Protein AF-A0A6C0ANI6-F1 (afdb_monomer_lite)

Radius of gyration: 34.27 Å; chains: 1; bounding box: 59×69×118 Å

Foldseek 3Di:
DDPPPDPVPQAWDWAFQFKAQDKGFDPAFWWKWKADDPFTQIDTDGGDIDTRHQVVRPHYSDPPDIMTMTTIDTPDPDDPPPDPPDDPPDDDDDDDDDDDDDDDDDDPDDDPDPDDDPDDPPDDDDDDDDPPDDDDDDDDDDDDDD

Structure (mmCIF, N/CA/C/O backbone):
data_AF-A0A6C0ANI6-F1
#
_entry.id   AF-A0A6C0ANI6-F1
#
loop_
_atom_site.group_PDB
_atom_site.id
_atom_site.type_symbol
_atom_site.label_atom_id
_atom_site.label_alt_id
_atom_site.label_comp_id
_atom_site.label_asym_id
_atom_site.label_entity_id
_atom_site.label_seq_id
_atom_site.pdbx_PDB_ins_code
_atom_site.Cartn_x
_atom_site.Cartn_y
_atom_site.Cartn_z
_atom_site.occupancy
_atom_site.B_iso_or_equiv
_atom_site.auth_seq_id
_atom_site.auth_comp_id
_atom_site.auth_asym_id
_atom_site.auth_atom_id
_atom_site.pdbx_PDB_model_num
ATOM 1 N N . MET A 1 1 ? -1.317 -35.490 21.095 1.00 52.66 1 MET A N 1
ATOM 2 C CA . MET A 1 1 ? -0.102 -35.153 20.342 1.00 52.66 1 MET A CA 1
ATOM 3 C C . MET A 1 1 ? -0.326 -35.604 18.909 1.00 52.66 1 MET A C 1
ATOM 5 O O . MET A 1 1 ? -0.356 -36.799 18.677 1.00 52.66 1 MET A O 1
ATOM 9 N N . ASP A 1 2 ? -0.657 -34.773 17.934 1.00 46.47 2 ASP A N 1
ATOM 10 C CA . ASP A 1 2 ? -0.645 -33.320 17.862 1.00 46.47 2 ASP A CA 1
ATOM 11 C C . ASP A 1 2 ? -1.598 -32.903 16.746 1.00 46.47 2 ASP A C 1
ATOM 13 O O . ASP A 1 2 ? -1.840 -33.642 15.787 1.00 46.47 2 ASP A O 1
ATOM 17 N N . GLU A 1 3 ? -2.165 -31.722 16.916 1.00 54.47 3 GLU A N 1
ATOM 18 C CA . GLU A 1 3 ? -3.069 -31.086 15.981 1.00 54.47 3 GLU A CA 1
ATOM 19 C C . GLU A 1 3 ? -2.339 -30.887 14.653 1.00 54.47 3 GLU A C 1
ATOM 21 O O . GLU A 1 3 ? -1.518 -29.984 14.498 1.00 54.47 3 GLU A O 1
ATOM 26 N N . SER A 1 4 ? -2.623 -31.756 13.681 1.00 53.44 4 SER A N 1
ATOM 27 C CA . SER A 1 4 ? -2.255 -31.528 12.285 1.00 53.44 4 SER A CA 1
ATOM 28 C C . SER A 1 4 ? -3.164 -30.426 11.758 1.00 53.44 4 SER A C 1
ATOM 30 O O . SER A 1 4 ? -4.123 -30.682 11.032 1.00 53.44 4 SER A O 1
ATOM 32 N N . GLY A 1 5 ? -2.895 -29.209 12.235 1.00 50.09 5 GLY A N 1
ATOM 33 C CA . GLY A 1 5 ? -3.526 -27.984 11.808 1.00 50.09 5 GLY A CA 1
ATOM 34 C C . GLY A 1 5 ? -3.453 -27.942 10.299 1.00 50.09 5 GLY A C 1
ATOM 35 O O . GLY A 1 5 ? -2.373 -27.832 9.715 1.00 50.09 5 GLY A O 1
ATOM 36 N N . VAL A 1 6 ? -4.618 -28.079 9.672 1.00 53.56 6 VAL A N 1
ATOM 37 C CA . VAL A 1 6 ? -4.808 -27.690 8.283 1.00 53.56 6 VAL A CA 1
ATOM 38 C C . VAL A 1 6 ? -4.158 -26.312 8.174 1.00 53.56 6 VAL A C 1
ATOM 40 O O . VAL A 1 6 ? -4.520 -25.446 8.978 1.00 53.56 6 VAL A O 1
ATOM 43 N N . PRO A 1 7 ? -3.176 -26.081 7.284 1.00 48.12 7 PRO A N 1
ATOM 44 C CA . PRO A 1 7 ? -2.733 -24.724 7.053 1.00 48.12 7 PRO A CA 1
ATOM 45 C C . PRO A 1 7 ? -3.976 -24.010 6.542 1.00 48.12 7 PRO A C 1
ATOM 47 O O . PRO A 1 7 ? -4.398 -24.230 5.405 1.00 48.12 7 PRO A O 1
ATOM 50 N N . VAL A 1 8 ? -4.620 -23.227 7.412 1.00 54.78 8 VAL A N 1
ATOM 51 C CA . VAL A 1 8 ? -5.608 -22.250 6.990 1.00 54.78 8 VAL A CA 1
ATOM 52 C C . VAL A 1 8 ? -4.804 -21.325 6.102 1.00 54.78 8 VAL A C 1
ATOM 54 O O . VAL A 1 8 ? -4.071 -20.452 6.557 1.00 54.78 8 VAL A O 1
ATOM 57 N N . SER A 1 9 ? -4.809 -21.644 4.810 1.00 57.84 9 SER A N 1
ATOM 58 C CA . SER A 1 9 ? -4.303 -20.764 3.778 1.00 57.84 9 SER A CA 1
ATOM 59 C C . SER A 1 9 ? -5.111 -19.512 4.023 1.00 57.84 9 SER A C 1
ATOM 61 O O . SER A 1 9 ? -6.324 -19.576 3.844 1.00 57.84 9 SER A O 1
ATOM 63 N N . SER A 1 10 ? -4.497 -18.480 4.613 1.00 63.12 10 SER A N 1
ATOM 64 C CA . SER A 1 10 ? -5.203 -17.280 5.046 1.00 63.12 10 SER A CA 1
ATOM 65 C C . SER A 1 10 ? -5.975 -16.775 3.838 1.00 63.12 10 SER A C 1
ATOM 67 O O . SER A 1 10 ? -5.377 -16.256 2.896 1.00 63.12 10 SER A O 1
ATOM 69 N N . GLY A 1 11 ? -7.273 -17.072 3.811 1.00 80.56 11 GLY A N 1
ATOM 70 C CA . GLY A 1 11 ? -8.111 -16.821 2.658 1.00 80.56 11 GLY A CA 1
ATOM 71 C C . GLY A 1 11 ? -8.178 -15.323 2.456 1.00 80.56 11 GLY A C 1
ATOM 72 O O . GLY A 1 11 ? -8.242 -14.562 3.424 1.00 80.56 11 GLY A O 1
ATOM 73 N N . GLY A 1 12 ? -8.109 -14.888 1.208 1.00 89.38 12 GLY A N 1
ATOM 74 C CA . GLY A 1 12 ? -8.266 -13.486 0.881 1.00 89.38 12 GLY A CA 1
ATOM 75 C C . GLY A 1 12 ? -7.728 -13.128 -0.485 1.00 89.38 12 GLY A C 1
ATOM 76 O O . GLY A 1 12 ? -7.068 -13.914 -1.167 1.00 89.38 12 GLY A O 1
ATOM 77 N N . THR A 1 13 ? -8.058 -11.912 -0.889 1.00 94.50 13 THR A N 1
ATOM 78 C CA . THR A 1 13 ? -7.742 -11.375 -2.204 1.00 94.50 13 THR A CA 1
ATOM 79 C C . THR A 1 13 ? -7.077 -10.016 -2.063 1.00 94.50 13 THR A C 1
ATOM 81 O O . THR A 1 13 ? -7.479 -9.177 -1.258 1.00 94.50 13 THR A O 1
ATOM 84 N N . TRP A 1 14 ? -6.055 -9.787 -2.882 1.00 96.25 14 TRP A N 1
ATOM 85 C CA . TRP A 1 14 ? -5.433 -8.479 -3.025 1.00 96.25 14 TRP A CA 1
ATOM 86 C C . TRP A 1 14 ? -6.210 -7.635 -4.030 1.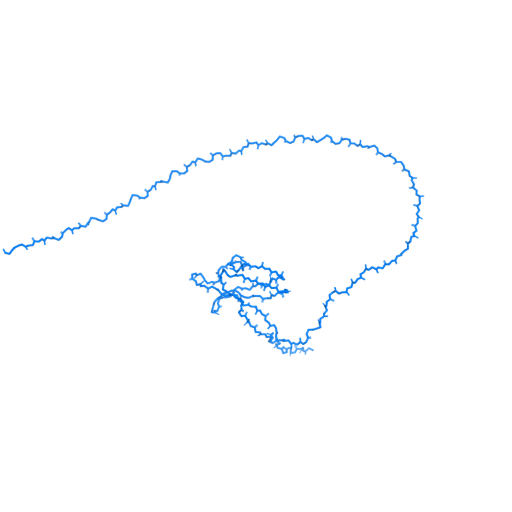00 96.25 14 TRP A C 1
ATOM 88 O O . TRP A 1 14 ? -6.363 -8.026 -5.186 1.00 96.25 14 TRP A O 1
ATOM 98 N N . VAL A 1 15 ? -6.665 -6.461 -3.602 1.00 96.94 15 VAL A N 1
ATOM 99 C CA . VAL A 1 15 ? -7.465 -5.545 -4.420 1.00 96.94 15 VAL A CA 1
ATOM 100 C C . VAL A 1 15 ? -6.691 -4.267 -4.691 1.00 96.94 15 VAL A C 1
ATOM 102 O O . VAL A 1 15 ? -6.145 -3.667 -3.772 1.00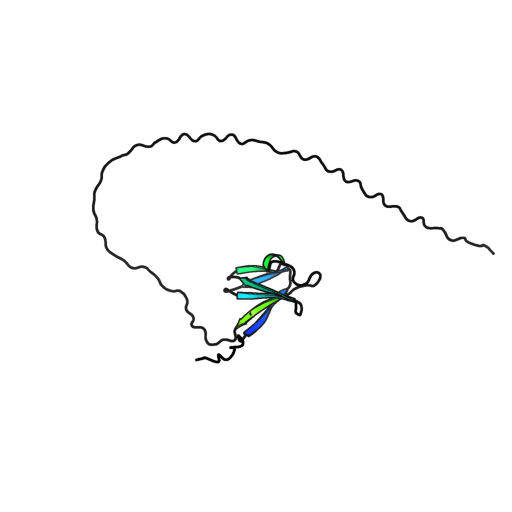 96.94 15 VAL A O 1
ATOM 105 N N . TYR A 1 16 ? -6.650 -3.843 -5.955 1.00 97.88 16 TYR A N 1
ATOM 106 C CA . TYR A 1 16 ? -6.006 -2.598 -6.379 1.00 97.88 16 TYR A CA 1
ATOM 107 C C . TYR A 1 16 ? -6.605 -1.367 -5.699 1.00 97.88 16 TYR A C 1
ATOM 109 O O . TYR A 1 16 ? -7.820 -1.190 -5.679 1.00 97.88 16 TYR A O 1
ATOM 117 N N . CYS A 1 17 ? -5.729 -0.507 -5.178 1.00 97.00 17 CYS A N 1
ATOM 118 C CA . CYS A 1 17 ? -6.105 0.758 -4.549 1.00 97.00 17 CYS A CA 1
ATOM 119 C C . CYS A 1 17 ? -5.625 1.971 -5.344 1.00 97.00 17 CYS A C 1
ATOM 121 O O . CYS A 1 17 ? -6.298 2.995 -5.366 1.00 97.00 17 CYS A O 1
ATOM 123 N N . GLY A 1 18 ? -4.463 1.876 -5.989 1.00 97.81 18 GLY A N 1
ATOM 124 C CA . GLY A 1 18 ? -3.868 3.016 -6.672 1.00 97.81 18 GLY A CA 1
ATOM 125 C C . GLY A 1 18 ? -2.452 2.749 -7.155 1.00 97.81 18 GLY A C 1
ATOM 126 O O . GLY A 1 18 ? -1.851 1.717 -6.849 1.00 97.81 18 GLY A O 1
ATOM 127 N N . SER A 1 19 ? -1.921 3.705 -7.911 1.00 96.81 19 SER A N 1
ATOM 128 C CA . SER A 1 19 ? -0.529 3.707 -8.359 1.00 96.81 19 SER A CA 1
ATOM 129 C C . SER A 1 19 ? 0.302 4.685 -7.538 1.00 96.81 19 SER A C 1
ATOM 131 O O . SER A 1 19 ? -0.236 5.537 -6.834 1.00 96.81 19 SER A O 1
ATOM 133 N N . GLU A 1 20 ? 1.619 4.582 -7.640 1.00 93.25 20 GLU A N 1
ATOM 134 C CA . GLU A 1 20 ? 2.545 5.564 -7.080 1.00 93.25 20 GLU A CA 1
ATOM 135 C C . GLU A 1 20 ? 2.122 7.005 -7.398 1.00 93.25 20 GLU A C 1
ATOM 137 O O . GLU A 1 20 ? 1.665 7.311 -8.505 1.00 93.25 20 GLU A O 1
ATOM 142 N N . PHE A 1 21 ? 2.248 7.875 -6.396 1.00 94.69 21 PHE A N 1
ATOM 143 C CA . PHE A 1 21 ? 1.774 9.257 -6.404 1.00 94.69 21 PHE A CA 1
ATOM 144 C C . PHE A 1 21 ? 0.255 9.417 -6.519 1.00 94.69 21 PHE A C 1
ATOM 146 O O . PHE A 1 21 ? -0.206 10.495 -6.869 1.00 94.69 21 PHE A O 1
ATOM 153 N N . SER A 1 22 ? -0.543 8.387 -6.247 1.00 97.44 22 SER A N 1
ATOM 154 C CA . SER A 1 22 ? -1.994 8.546 -6.078 1.00 97.44 22 SER A CA 1
ATOM 155 C C . SER A 1 22 ? -2.343 8.690 -4.597 1.00 97.44 22 SER A C 1
ATOM 157 O O . SER A 1 22 ? -1.552 8.322 -3.722 1.00 97.44 22 SER A O 1
ATOM 159 N N . ASP A 1 23 ? -3.519 9.238 -4.319 1.00 97.88 23 ASP A N 1
ATOM 160 C CA . ASP A 1 23 ? -4.066 9.296 -2.966 1.00 97.88 23 ASP A CA 1
ATOM 161 C C . ASP A 1 23 ? -4.679 7.943 -2.586 1.00 97.88 23 ASP A C 1
ATOM 163 O O . ASP A 1 23 ? -5.260 7.247 -3.421 1.00 97.88 23 ASP A O 1
ATOM 167 N N . LEU A 1 24 ? -4.519 7.562 -1.322 1.00 97.81 24 LEU A N 1
ATOM 168 C CA . LEU A 1 24 ? -5.026 6.329 -0.733 1.00 97.81 24 LEU A CA 1
ATOM 169 C C . LEU A 1 24 ? -5.862 6.683 0.493 1.00 97.81 24 LEU A C 1
ATOM 171 O O . LEU A 1 24 ? -5.346 7.289 1.427 1.00 97.81 24 LEU A O 1
ATOM 175 N N . VAL A 1 25 ? -7.123 6.266 0.509 1.00 97.81 25 VAL A N 1
ATOM 176 C CA . VAL A 1 25 ? -8.008 6.415 1.669 1.00 97.81 25 VAL A CA 1
ATOM 177 C C . VAL A 1 25 ? -8.316 5.031 2.229 1.00 97.81 25 VAL A C 1
ATOM 179 O O . VAL A 1 25 ? -8.658 4.122 1.470 1.00 97.81 25 VAL A O 1
ATOM 182 N N . LEU A 1 26 ? -8.158 4.877 3.541 1.00 97.50 26 LEU A N 1
ATOM 183 C CA . LEU A 1 26 ? -8.451 3.663 4.295 1.00 97.50 26 LEU A CA 1
ATOM 184 C C . LEU A 1 26 ? -9.496 3.969 5.362 1.00 97.50 26 LEU A C 1
ATOM 186 O O . LEU A 1 26 ? -9.363 4.937 6.108 1.00 97.50 26 LEU A O 1
ATOM 190 N N . ASP A 1 27 ? -10.510 3.119 5.445 1.00 95.69 27 ASP A N 1
ATOM 191 C CA . ASP A 1 27 ? -11.639 3.267 6.368 1.00 95.69 27 ASP A CA 1
ATOM 192 C C . ASP A 1 27 ? -11.382 2.568 7.717 1.00 95.69 27 ASP A C 1
ATOM 194 O O . ASP A 1 27 ? -12.056 2.838 8.707 1.00 95.69 27 ASP A O 1
ATOM 198 N N . ALA A 1 28 ? -10.407 1.656 7.747 1.00 93.56 28 ALA A N 1
ATOM 199 C CA . ALA A 1 28 ? -10.015 0.837 8.890 1.00 93.56 28 ALA A CA 1
ATOM 200 C C . ALA A 1 28 ? -8.539 0.431 8.768 1.00 93.56 28 ALA A C 1
ATOM 202 O O . ALA A 1 28 ? -7.930 0.589 7.702 1.00 93.56 28 ALA A O 1
ATOM 203 N N . GLU A 1 29 ? -7.984 -0.147 9.837 1.00 96.06 29 GLU A N 1
ATOM 204 C CA . GLU A 1 29 ? -6.667 -0.781 9.781 1.00 96.06 29 GLU A CA 1
ATOM 205 C C . GLU A 1 29 ? -6.628 -1.820 8.651 1.00 96.06 29 GLU A C 1
ATOM 207 O O . GLU A 1 29 ? -7.423 -2.759 8.600 1.00 96.06 29 GLU A O 1
ATOM 212 N N . THR A 1 30 ? -5.721 -1.620 7.699 1.00 96.75 30 THR A N 1
ATOM 213 C CA . THR A 1 30 ? -5.669 -2.394 6.463 1.00 96.75 30 THR A CA 1
ATOM 214 C C . THR A 1 30 ? -4.247 -2.853 6.185 1.00 96.75 30 THR A C 1
ATOM 216 O O . THR A 1 30 ? -3.306 -2.057 6.138 1.00 96.75 30 THR A O 1
ATOM 219 N N . LYS A 1 31 ? -4.088 -4.151 5.909 1.00 97.62 31 LYS A N 1
ATOM 220 C CA . LYS A 1 31 ? -2.839 -4.703 5.378 1.00 97.62 31 LYS A CA 1
ATOM 221 C C . LYS A 1 31 ? -2.718 -4.382 3.889 1.00 97.62 31 LYS A C 1
ATOM 223 O O . LYS A 1 31 ? -3.598 -4.703 3.093 1.00 97.62 31 LYS A O 1
ATOM 228 N N . LEU A 1 32 ? -1.594 -3.798 3.504 1.00 98.00 32 LEU A N 1
ATOM 229 C CA . LEU A 1 32 ? -1.278 -3.355 2.152 1.00 98.00 32 LEU A CA 1
ATOM 230 C C . LEU A 1 32 ? -0.035 -4.065 1.615 1.00 98.00 32 LEU A C 1
ATOM 232 O O . LEU A 1 32 ? 0.849 -4.475 2.374 1.00 98.00 32 LEU A O 1
ATOM 236 N N . ARG A 1 33 ? 0.056 -4.135 0.287 1.00 98.25 33 ARG A N 1
ATOM 237 C CA . ARG A 1 33 ? 1.295 -4.409 -0.440 1.00 98.25 33 ARG A CA 1
ATOM 238 C C . ARG A 1 33 ? 1.551 -3.343 -1.497 1.00 98.25 33 ARG A C 1
ATOM 240 O O . ARG A 1 33 ? 0.617 -2.925 -2.176 1.00 98.25 33 ARG A O 1
ATOM 247 N N . TYR A 1 34 ? 2.804 -2.935 -1.637 1.00 98.44 34 TYR A N 1
ATOM 248 C CA . TYR A 1 34 ? 3.283 -1.930 -2.581 1.00 98.44 34 TYR A CA 1
ATOM 249 C C . TYR A 1 34 ? 4.372 -2.522 -3.459 1.00 98.44 34 TYR A C 1
ATOM 251 O O . TYR A 1 34 ? 5.322 -3.099 -2.934 1.00 98.44 34 TYR A O 1
ATOM 259 N N . GLY A 1 35 ? 4.238 -2.418 -4.776 1.00 97.88 35 GLY A N 1
ATOM 260 C CA . GLY A 1 35 ? 5.181 -3.069 -5.674 1.00 97.88 35 GLY A CA 1
ATOM 261 C C . GLY A 1 35 ? 4.664 -3.309 -7.080 1.00 97.88 35 GLY A C 1
ATOM 262 O O . GLY A 1 35 ? 3.695 -2.685 -7.515 1.00 97.88 35 GLY A O 1
ATOM 263 N N . ASN A 1 36 ? 5.347 -4.197 -7.797 1.00 97.00 36 ASN A N 1
ATOM 264 C CA . ASN A 1 36 ? 4.970 -4.651 -9.132 1.00 97.00 36 ASN A CA 1
ATOM 265 C C . ASN A 1 36 ? 5.463 -6.093 -9.359 1.00 97.00 36 ASN A C 1
ATOM 267 O O . ASN A 1 36 ? 6.462 -6.511 -8.767 1.00 97.00 36 ASN A O 1
ATOM 271 N N . ASP A 1 37 ? 4.756 -6.845 -10.201 1.00 92.31 37 ASP A N 1
ATOM 272 C CA . ASP A 1 37 ? 5.001 -8.256 -10.511 1.00 92.31 37 ASP A CA 1
ATOM 273 C C . ASP A 1 37 ? 5.169 -9.130 -9.254 1.00 92.31 37 ASP A C 1
ATOM 275 O O . ASP A 1 37 ? 4.195 -9.512 -8.601 1.00 92.31 37 ASP A O 1
ATOM 279 N N . SER A 1 38 ? 6.416 -9.448 -8.900 1.00 93.62 38 SER A N 1
ATOM 280 C CA . SER A 1 38 ? 6.778 -10.317 -7.773 1.00 93.62 38 SER A CA 1
ATOM 281 C C . SER A 1 38 ? 7.522 -9.587 -6.648 1.00 93.62 38 SER A C 1
ATOM 283 O O . SER A 1 38 ? 7.830 -10.206 -5.633 1.00 93.62 38 SER A O 1
ATOM 285 N N . ASN A 1 39 ? 7.788 -8.285 -6.792 1.00 97.06 39 ASN A N 1
ATOM 286 C CA . ASN A 1 39 ? 8.532 -7.491 -5.813 1.00 97.06 39 ASN A CA 1
ATOM 287 C C . ASN A 1 39 ? 7.561 -6.622 -5.013 1.00 97.06 39 ASN A C 1
ATOM 289 O O . ASN A 1 39 ? 7.021 -5.655 -5.548 1.00 97.06 39 ASN A O 1
ATOM 293 N N . TRP A 1 40 ? 7.339 -6.975 -3.743 1.00 97.69 40 TRP A N 1
ATOM 294 C CA . TRP A 1 40 ? 6.337 -6.348 -2.878 1.00 97.69 40 TRP A CA 1
ATOM 295 C C . TRP A 1 40 ? 6.918 -5.977 -1.511 1.00 97.69 40 TRP A C 1
ATOM 297 O O . TRP A 1 40 ? 7.480 -6.828 -0.824 1.00 97.69 40 TRP A O 1
ATOM 307 N N . LEU A 1 41 ? 6.707 -4.731 -1.087 1.00 98.06 41 LEU A N 1
ATOM 308 C CA . LEU A 1 41 ? 6.801 -4.316 0.314 1.00 98.06 41 LEU A CA 1
ATOM 309 C C . LEU A 1 41 ? 5.425 -4.422 0.961 1.00 98.06 41 LEU A C 1
ATOM 311 O O . LEU A 1 41 ? 4.416 -4.132 0.322 1.00 98.06 41 LEU A O 1
ATOM 315 N N . TYR A 1 42 ? 5.381 -4.804 2.232 1.00 97.56 42 TYR A N 1
ATOM 316 C CA . TYR A 1 42 ? 4.139 -4.951 2.985 1.00 97.56 42 TYR A CA 1
ATOM 317 C C . TYR A 1 42 ? 4.095 -3.949 4.125 1.00 97.56 42 TYR A C 1
ATOM 319 O O . TYR A 1 42 ? 5.105 -3.705 4.782 1.00 97.56 42 TYR A O 1
ATOM 327 N N . LYS A 1 43 ? 2.912 -3.393 4.376 1.00 97.38 43 LYS A N 1
ATOM 328 C CA . LYS A 1 43 ? 2.685 -2.490 5.502 1.00 97.38 43 LYS A CA 1
ATOM 329 C C . LYS A 1 43 ? 1.241 -2.566 5.964 1.00 97.38 43 LYS A C 1
ATOM 331 O O . LYS A 1 43 ? 0.348 -2.723 5.139 1.00 97.38 43 LYS A O 1
ATOM 336 N N . THR A 1 44 ? 1.023 -2.433 7.262 1.00 97.75 44 THR A N 1
ATOM 337 C CA . THR A 1 44 ? -0.306 -2.217 7.835 1.00 97.75 44 THR A CA 1
ATOM 338 C C . THR A 1 44 ? -0.423 -0.746 8.202 1.00 97.75 44 THR A C 1
ATOM 340 O O . THR A 1 44 ? 0.515 -0.186 8.769 1.00 97.75 44 THR A O 1
ATOM 343 N N . LEU A 1 45 ? -1.528 -0.119 7.811 1.00 97.44 45 LEU A N 1
ATOM 344 C CA . LEU A 1 45 ? -1.839 1.272 8.126 1.00 97.44 45 LEU A CA 1
ATOM 345 C C . LEU A 1 45 ? -3.235 1.338 8.737 1.00 97.44 45 LEU A C 1
ATOM 347 O O . LEU A 1 45 ? -4.140 0.676 8.229 1.00 97.44 45 LEU A O 1
ATOM 351 N N . ASP A 1 46 ? -3.401 2.155 9.773 1.00 97.69 46 ASP A N 1
ATOM 352 C CA . ASP A 1 46 ? -4.700 2.541 10.323 1.00 97.69 46 ASP A CA 1
ATOM 353 C C . ASP A 1 46 ? -5.579 3.272 9.294 1.00 97.69 46 ASP A C 1
ATOM 355 O O . ASP A 1 46 ? -5.132 3.664 8.208 1.00 97.69 46 ASP A O 1
ATOM 359 N N . ALA A 1 47 ? -6.841 3.502 9.665 1.00 97.00 47 ALA A N 1
ATOM 360 C CA . ALA A 1 47 ? -7.737 4.365 8.904 1.00 97.00 47 ALA A CA 1
ATOM 361 C C . ALA A 1 47 ? -7.117 5.759 8.704 1.00 97.00 47 ALA A C 1
ATOM 363 O O . ALA A 1 47 ? -6.556 6.350 9.629 1.00 97.00 47 ALA A O 1
ATOM 364 N N . GLY A 1 48 ? -7.233 6.309 7.498 1.00 97.38 48 GLY A N 1
ATOM 365 C CA . GLY A 1 48 ? -6.633 7.598 7.176 1.00 97.38 48 GLY A CA 1
ATOM 366 C C . GLY A 1 48 ? -6.508 7.873 5.684 1.00 97.38 48 GLY A C 1
ATOM 367 O O . GLY A 1 48 ? -6.895 7.070 4.838 1.00 97.38 48 GLY A O 1
ATOM 368 N N . SER A 1 49 ? -5.963 9.048 5.366 1.00 97.94 49 SER A N 1
ATOM 369 C CA . SER A 1 49 ? -5.623 9.462 4.002 1.00 97.94 49 SER A CA 1
ATOM 370 C C . SER A 1 49 ? -4.109 9.561 3.860 1.00 97.94 49 SER A C 1
ATOM 372 O O . SER A 1 49 ? -3.453 10.268 4.623 1.00 97.94 49 SER A O 1
ATOM 374 N N . PHE A 1 50 ? -3.559 8.865 2.874 1.00 98.00 50 PHE A N 1
ATOM 375 C CA . PHE A 1 50 ? -2.127 8.731 2.652 1.00 98.00 50 PHE A CA 1
ATOM 376 C C . PHE A 1 50 ? -1.780 9.035 1.199 1.00 98.00 50 PHE A C 1
ATOM 378 O O . PHE A 1 50 ? -2.573 8.804 0.286 1.00 98.00 50 PHE A O 1
ATOM 385 N N . ARG A 1 51 ? -0.547 9.487 0.968 1.00 98.06 51 ARG A N 1
ATOM 386 C CA . ARG A 1 51 ? 0.022 9.568 -0.376 1.00 98.06 51 ARG A CA 1
ATOM 387 C C . ARG A 1 51 ? 0.821 8.306 -0.659 1.00 98.06 51 ARG A C 1
ATOM 389 O O . ARG A 1 51 ? 1.711 7.965 0.114 1.00 98.06 51 ARG A O 1
ATOM 396 N N . ILE A 1 52 ? 0.552 7.635 -1.776 1.00 97.88 52 ILE A N 1
ATOM 397 C CA . ILE A 1 52 ? 1.320 6.449 -2.168 1.00 97.88 52 ILE A CA 1
ATOM 398 C C . ILE A 1 52 ? 2.728 6.883 -2.596 1.00 97.88 52 ILE A C 1
ATOM 400 O O . ILE A 1 52 ? 2.903 7.460 -3.671 1.00 97.88 52 ILE A O 1
ATOM 404 N N . THR A 1 53 ? 3.731 6.594 -1.768 1.00 97.25 53 THR A N 1
ATOM 405 C CA . THR A 1 53 ? 5.146 6.904 -2.018 1.00 97.25 53 THR A CA 1
ATOM 406 C C . THR A 1 53 ? 6.047 5.746 -1.595 1.00 97.25 53 THR A C 1
ATOM 408 O O . THR A 1 53 ? 5.659 4.913 -0.777 1.00 97.25 53 THR A O 1
ATOM 411 N N . ASN A 1 54 ? 7.281 5.718 -2.107 1.00 97.12 54 ASN A N 1
ATOM 412 C CA . ASN A 1 54 ? 8.310 4.778 -1.646 1.00 97.12 54 ASN A CA 1
ATOM 413 C C . ASN A 1 54 ? 8.545 4.894 -0.130 1.00 97.12 54 ASN A C 1
ATOM 415 O O . ASN A 1 54 ? 8.617 3.891 0.573 1.00 97.12 54 ASN A O 1
ATOM 419 N N . GLU A 1 55 ? 8.601 6.121 0.391 1.00 97.31 55 GLU A N 1
ATOM 420 C CA . GLU A 1 55 ? 8.833 6.381 1.814 1.00 97.31 55 GLU A CA 1
ATOM 421 C C . GLU A 1 55 ? 7.718 5.821 2.705 1.00 97.31 55 GLU A C 1
ATOM 423 O O . GLU A 1 55 ? 8.010 5.216 3.738 1.00 97.31 55 GLU A O 1
ATOM 428 N N . LEU A 1 56 ? 6.452 5.911 2.271 1.00 96.88 56 LEU A N 1
ATOM 429 C CA . LEU A 1 56 ? 5.324 5.346 3.016 1.00 96.88 56 LEU A CA 1
ATOM 430 C C . LEU A 1 56 ? 5.534 3.853 3.307 1.00 96.88 56 LEU A C 1
ATOM 432 O O . LEU A 1 56 ? 5.209 3.394 4.402 1.00 96.88 56 LEU A O 1
ATOM 436 N N . PHE A 1 57 ? 6.117 3.113 2.361 1.00 97.56 57 PHE A N 1
ATOM 437 C CA . PHE A 1 57 ? 6.372 1.674 2.464 1.00 97.56 57 PHE A CA 1
ATOM 438 C C . PHE A 1 57 ? 7.804 1.319 2.892 1.00 97.56 57 PHE A C 1
ATOM 440 O O . PHE A 1 57 ? 8.116 0.138 3.019 1.00 97.56 57 PHE A O 1
ATOM 447 N N . GLY A 1 58 ? 8.652 2.313 3.173 1.00 95.69 58 GLY A N 1
ATOM 448 C CA . GLY A 1 58 ? 10.030 2.113 3.631 1.00 95.69 58 GLY A CA 1
ATOM 449 C C . GLY A 1 58 ? 11.060 1.868 2.522 1.00 95.69 58 GLY A C 1
ATOM 450 O O . GLY A 1 58 ? 12.179 1.468 2.826 1.00 95.69 58 GLY A O 1
ATOM 451 N N . GLY A 1 59 ? 10.718 2.099 1.252 1.00 96.31 59 GLY A N 1
ATOM 452 C CA . GLY A 1 59 ? 11.654 1.993 0.134 1.00 96.31 59 GLY A CA 1
ATOM 453 C C . GLY A 1 59 ? 10.988 1.780 -1.224 1.00 96.31 59 GLY A C 1
ATOM 454 O O . GLY A 1 59 ? 9.764 1.737 -1.346 1.00 96.31 59 GLY A O 1
ATOM 455 N N . ASP A 1 60 ? 11.819 1.646 -2.260 1.00 96.50 60 ASP A N 1
ATOM 456 C CA . ASP A 1 60 ? 11.375 1.250 -3.597 1.00 96.50 60 ASP A CA 1
ATOM 457 C C . ASP A 1 60 ? 11.629 -0.255 -3.815 1.00 96.50 60 ASP A C 1
ATOM 459 O O . ASP A 1 60 ? 12.790 -0.654 -3.936 1.00 96.50 60 ASP A O 1
ATOM 463 N N . PRO A 1 61 ? 10.589 -1.110 -3.863 1.00 97.00 61 PRO A N 1
ATOM 464 C CA . PRO A 1 61 ? 10.764 -2.536 -4.145 1.00 97.00 61 PRO A CA 1
ATOM 465 C C . PRO A 1 61 ? 11.227 -2.817 -5.574 1.00 97.00 61 PRO A C 1
ATOM 467 O O . PRO A 1 61 ? 11.739 -3.901 -5.844 1.00 97.00 61 PRO A O 1
ATOM 470 N N . VAL A 1 62 ? 10.990 -1.890 -6.505 1.00 95.88 62 VAL A N 1
ATOM 471 C CA . VAL A 1 62 ? 11.277 -2.086 -7.926 1.00 95.88 62 VAL A CA 1
ATOM 472 C C . VAL A 1 62 ? 11.675 -0.746 -8.567 1.00 95.88 62 VAL A C 1
ATOM 474 O O . VAL A 1 62 ? 10.844 -0.056 -9.166 1.00 95.88 62 VAL A O 1
ATOM 477 N N . PRO A 1 63 ? 12.966 -0.370 -8.461 1.00 94.06 63 PRO A N 1
ATOM 478 C CA . PRO A 1 63 ? 13.476 0.896 -8.976 1.00 94.06 63 PRO A CA 1
ATOM 479 C C . PRO A 1 63 ? 13.223 1.083 -10.473 1.00 94.06 63 PRO A C 1
ATOM 481 O O . PRO A 1 63 ? 13.435 0.175 -11.275 1.00 94.06 63 PRO A O 1
ATOM 484 N N . GLY A 1 64 ? 12.803 2.289 -10.857 1.00 92.19 64 GLY A N 1
ATOM 485 C CA . GLY A 1 64 ? 12.583 2.665 -12.259 1.00 92.19 64 GLY A CA 1
ATOM 486 C C . GLY A 1 64 ? 11.287 2.131 -12.880 1.00 92.19 64 GLY A C 1
ATOM 487 O O . GLY A 1 64 ? 10.972 2.487 -14.014 1.00 92.19 64 GLY A O 1
ATOM 488 N N . ILE A 1 65 ? 10.507 1.334 -12.147 1.00 94.69 65 ILE A N 1
ATOM 489 C CA . ILE A 1 65 ? 9.177 0.872 -12.556 1.00 94.69 65 ILE A CA 1
ATOM 490 C C . ILE A 1 65 ? 8.122 1.602 -11.723 1.00 94.69 65 ILE A C 1
ATOM 492 O O . ILE A 1 65 ? 8.372 1.984 -10.583 1.00 94.69 65 ILE A O 1
ATOM 496 N N . LYS A 1 66 ? 6.929 1.821 -12.290 1.00 94.19 66 LYS A N 1
ATOM 497 C CA . LYS A 1 66 ? 5.787 2.369 -11.544 1.00 94.19 66 LYS A CA 1
ATOM 498 C C . LYS A 1 66 ? 5.171 1.278 -10.663 1.00 94.19 66 LYS A C 1
ATOM 500 O O . LYS A 1 66 ? 4.811 0.207 -11.158 1.00 94.19 66 LYS A O 1
ATOM 505 N N . LYS A 1 67 ? 5.003 1.572 -9.373 1.00 97.06 67 LYS A N 1
ATOM 506 C CA . LYS A 1 67 ? 4.436 0.642 -8.387 1.00 97.06 67 LYS A CA 1
ATOM 507 C C . LYS A 1 67 ? 2.935 0.842 -8.240 1.00 97.06 67 LYS A C 1
ATOM 509 O O . LYS A 1 67 ? 2.399 1.922 -8.509 1.00 97.06 67 LYS A O 1
ATOM 514 N N . ILE A 1 68 ? 2.271 -0.200 -7.761 1.00 98.25 68 ILE A N 1
ATOM 515 C CA . ILE A 1 68 ? 0.873 -0.166 -7.347 1.00 98.25 68 ILE A CA 1
ATOM 516 C C . ILE A 1 68 ? 0.743 -0.539 -5.878 1.00 98.25 68 ILE A C 1
ATOM 518 O O . ILE A 1 68 ? 1.569 -1.274 -5.340 1.00 98.25 68 ILE A O 1
ATOM 522 N N . VAL A 1 69 ? -0.320 -0.053 -5.245 1.00 98.50 69 VAL A N 1
ATOM 523 C CA . VAL A 1 69 ? -0.766 -0.515 -3.932 1.00 98.50 69 VAL A CA 1
ATOM 524 C C . VAL A 1 69 ? -1.974 -1.415 -4.104 1.00 98.50 69 VAL A C 1
ATOM 526 O O . VAL A 1 69 ? -2.897 -1.110 -4.866 1.00 98.50 69 VAL A O 1
ATOM 529 N N . GLN A 1 70 ? -1.977 -2.512 -3.357 1.00 98.31 70 GLN A N 1
ATOM 530 C CA . GLN A 1 70 ? -3.136 -3.371 -3.196 1.00 98.31 70 GLN A CA 1
ATOM 531 C C . GLN A 1 70 ? -3.428 -3.592 -1.714 1.00 98.31 70 GLN A C 1
ATOM 533 O O . GLN A 1 70 ? -2.501 -3.790 -0.928 1.00 98.31 70 GLN A O 1
ATOM 538 N N . LYS A 1 71 ? -4.708 -3.595 -1.340 1.00 97.25 71 LYS A N 1
ATOM 539 C CA . LYS A 1 71 ? -5.166 -3.951 0.004 1.00 97.25 71 LYS A CA 1
ATOM 540 C C . LYS A 1 71 ? -5.551 -5.414 0.099 1.00 97.25 71 LYS A C 1
ATOM 542 O O . LYS A 1 71 ? -6.103 -5.971 -0.848 1.00 97.25 71 LYS A O 1
ATOM 547 N N . TRP A 1 72 ? -5.251 -6.025 1.234 1.00 96.38 72 TRP A N 1
ATOM 548 C CA . TRP A 1 72 ? -5.689 -7.371 1.558 1.00 96.38 72 TRP A CA 1
ATOM 549 C C . TRP A 1 72 ? -7.140 -7.332 2.019 1.00 96.38 72 TRP A C 1
ATOM 551 O O . TRP A 1 72 ? -7.466 -6.629 2.973 1.00 96.38 72 TRP A O 1
ATOM 561 N N . ILE A 1 73 ? -7.996 -8.099 1.355 1.00 93.12 73 ILE A N 1
ATOM 562 C CA . ILE A 1 73 ? -9.359 -8.365 1.803 1.00 93.12 73 ILE A CA 1
ATOM 563 C C . ILE A 1 73 ? -9.392 -9.831 2.230 1.00 93.12 73 ILE A C 1
ATOM 565 O O . ILE A 1 73 ? -9.272 -10.690 1.353 1.00 93.12 73 ILE A O 1
ATOM 569 N N . PRO A 1 74 ? -9.490 -10.142 3.535 1.00 90.00 74 PRO A N 1
ATOM 570 C CA . PRO A 1 74 ? -9.625 -11.523 3.972 1.00 90.00 74 PRO A CA 1
ATOM 571 C C . PRO A 1 74 ? -10.918 -12.121 3.411 1.00 90.00 74 PRO A C 1
ATOM 573 O O . PRO A 1 74 ? -11.923 -11.424 3.267 1.00 90.00 74 PRO A O 1
ATOM 576 N N . ASP A 1 75 ? -10.886 -13.410 3.085 1.00 86.62 75 ASP A N 1
ATOM 577 C CA . ASP A 1 75 ? -12.105 -14.163 2.809 1.00 86.62 75 ASP A CA 1
ATOM 578 C C . ASP A 1 75 ? -12.927 -14.165 4.102 1.00 86.62 75 ASP A C 1
ATOM 580 O O . ASP A 1 75 ? -12.436 -14.567 5.160 1.00 86.62 75 ASP A O 1
ATOM 584 N N . ALA A 1 76 ? -14.118 -13.576 4.054 1.00 72.19 76 ALA A N 1
ATOM 585 C CA . ALA A 1 76 ? -14.911 -13.341 5.246 1.00 72.19 76 ALA A CA 1
ATOM 586 C C . ALA A 1 76 ? -15.452 -14.673 5.781 1.00 72.19 76 ALA A C 1
ATOM 588 O O . ALA A 1 76 ? -16.477 -15.165 5.317 1.00 72.19 76 ALA A O 1
ATOM 589 N N . ILE A 1 77 ? -14.812 -15.220 6.813 1.00 60.09 77 ILE A N 1
ATOM 590 C CA . ILE A 1 77 ? -15.588 -15.871 7.868 1.00 60.09 77 ILE A CA 1
ATOM 591 C C . ILE A 1 77 ? -16.207 -14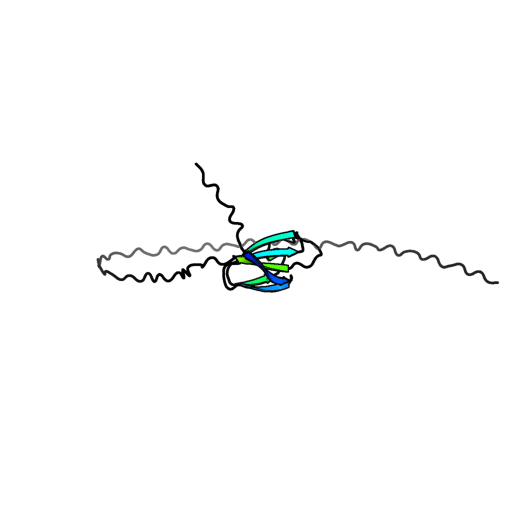.735 8.685 1.00 60.09 77 ILE A C 1
ATOM 593 O O . ILE A 1 77 ? -15.501 -13.785 9.017 1.00 60.09 77 ILE A O 1
ATOM 597 N N . GLU A 1 78 ? -17.522 -14.760 8.900 1.00 50.41 78 GLU A N 1
ATOM 598 C CA . GLU A 1 78 ? -18.290 -13.690 9.556 1.00 50.41 78 GLU A CA 1
ATOM 599 C C . GLU A 1 78 ? -17.528 -13.070 10.741 1.00 50.41 78 GLU A C 1
ATOM 601 O O . GLU A 1 78 ? -17.352 -13.700 11.783 1.00 50.41 78 GLU A O 1
ATOM 606 N N . ALA A 1 79 ? -17.035 -11.840 10.579 1.00 53.94 79 ALA A N 1
ATOM 607 C CA . ALA A 1 79 ? -16.408 -11.115 11.672 1.00 53.94 79 ALA A CA 1
ATOM 608 C C . ALA A 1 79 ? -17.502 -10.736 12.685 1.00 53.94 79 ALA A C 1
ATOM 610 O O . ALA A 1 79 ? -18.479 -10.094 12.280 1.00 53.94 79 ALA A O 1
ATOM 611 N N . PRO A 1 80 ? -17.383 -11.068 13.986 1.00 48.69 80 PRO A N 1
ATOM 612 C CA . PRO A 1 80 ? -18.192 -10.387 14.978 1.00 48.69 80 PRO A CA 1
ATOM 613 C C . PRO A 1 80 ? -17.800 -8.908 14.934 1.00 48.69 80 PRO A C 1
ATOM 615 O O . PRO A 1 80 ? -16.639 -8.542 15.111 1.00 48.69 80 PRO A O 1
ATOM 618 N N . VAL A 1 81 ? -18.777 -8.057 14.644 1.00 53.62 81 VAL A N 1
ATOM 619 C CA . VAL A 1 81 ? -18.671 -6.606 14.786 1.00 53.62 81 VAL A CA 1
ATOM 620 C C . VAL A 1 81 ? -18.586 -6.302 16.285 1.00 53.62 81 VAL A C 1
ATOM 622 O O . VAL A 1 81 ? -19.579 -5.933 16.903 1.00 53.62 81 VAL A O 1
ATOM 625 N N . GLU A 1 82 ? -17.418 -6.485 16.900 1.00 55.06 82 GLU A N 1
ATOM 626 C CA . GLU A 1 82 ? -17.132 -5.886 18.204 1.00 55.06 82 GLU A CA 1
ATOM 627 C C . GLU A 1 82 ? -16.673 -4.448 17.972 1.00 55.06 82 GLU A C 1
ATOM 629 O O . GLU A 1 82 ? -15.491 -4.118 17.911 1.00 55.06 82 GLU A O 1
ATOM 634 N N . ALA A 1 83 ? -17.659 -3.572 17.793 1.00 55.88 83 ALA A N 1
ATOM 635 C CA . ALA A 1 83 ? -17.475 -2.168 18.108 1.00 55.88 83 ALA A CA 1
ATOM 636 C C . ALA A 1 83 ? -17.120 -2.066 19.604 1.00 55.88 83 ALA A C 1
ATOM 638 O O . ALA A 1 83 ? -17.875 -2.605 20.416 1.00 55.88 83 ALA A O 1
ATOM 639 N N . PRO A 1 84 ? -16.043 -1.373 20.020 1.00 54.03 84 PRO A N 1
ATOM 640 C CA . PRO A 1 84 ? -15.857 -1.058 21.427 1.00 54.03 84 PRO A CA 1
ATOM 641 C C . PRO A 1 84 ? -16.882 0.015 21.820 1.00 54.03 84 PRO A C 1
ATOM 643 O O . PRO A 1 84 ? -16.617 1.214 21.766 1.00 54.03 84 PRO A O 1
ATOM 646 N N . VAL A 1 85 ? -18.085 -0.420 22.191 1.00 54.31 85 VAL A N 1
ATOM 647 C CA . VAL A 1 85 ? -19.031 0.375 22.976 1.00 54.31 85 VAL A CA 1
ATOM 648 C C . VAL A 1 85 ? -19.027 -0.204 24.381 1.00 54.31 85 VAL A C 1
ATOM 650 O O . VAL A 1 85 ? -19.890 -1.000 24.724 1.00 54.31 85 VAL A O 1
ATOM 653 N N . GLU A 1 86 ? -18.074 0.218 25.208 1.00 56.06 86 GLU A N 1
ATOM 654 C CA . GLU A 1 86 ? -18.239 0.141 26.660 1.00 56.06 86 GLU A CA 1
ATOM 655 C C . GLU A 1 86 ? -18.040 1.527 27.272 1.00 56.06 86 GLU A C 1
ATOM 657 O O . GLU A 1 86 ? -16.942 2.032 27.502 1.00 56.06 86 GLU A O 1
ATOM 662 N N . VAL A 1 87 ? -19.190 2.160 27.488 1.00 52.34 87 VAL A N 1
ATOM 663 C CA . VAL A 1 87 ? -19.407 3.359 28.283 1.00 52.34 87 VAL A CA 1
ATOM 664 C C . VAL A 1 87 ? -19.114 3.013 29.745 1.00 52.34 87 VAL A C 1
ATOM 666 O O . VAL A 1 87 ? -19.984 2.509 30.447 1.00 52.34 87 VAL A O 1
ATOM 669 N N . ALA A 1 88 ? -17.908 3.295 30.235 1.00 47.88 88 ALA A N 1
ATOM 670 C CA . ALA A 1 88 ? -17.622 3.263 31.669 1.00 47.88 88 ALA A CA 1
ATOM 671 C C . ALA A 1 88 ? -17.957 4.623 32.312 1.00 47.88 88 ALA A C 1
ATOM 673 O O . ALA A 1 88 ? -17.078 5.378 32.718 1.00 47.88 88 ALA A O 1
ATOM 674 N N . VAL A 1 89 ? -19.253 4.938 32.394 1.00 51.59 89 VAL A N 1
ATOM 675 C CA . VAL A 1 89 ? -19.784 5.848 33.417 1.00 51.59 89 VAL A CA 1
ATOM 676 C C . VAL A 1 89 ? -20.420 4.955 34.473 1.00 51.59 89 VAL A C 1
ATOM 678 O O . VAL A 1 89 ? -21.511 4.431 34.267 1.00 51.59 89 VAL A O 1
ATOM 681 N N . VAL A 1 90 ? -19.726 4.759 35.592 1.00 47.97 90 VAL A N 1
ATOM 682 C CA . VAL A 1 90 ? -20.322 4.224 36.819 1.00 47.97 90 VAL A CA 1
ATOM 683 C C . VAL A 1 90 ? -20.179 5.272 37.913 1.00 47.97 90 VAL A C 1
ATOM 685 O O . VAL A 1 90 ? -19.084 5.744 38.213 1.00 47.97 90 VAL A O 1
ATOM 688 N N . GLU A 1 91 ? -21.327 5.684 38.439 1.00 53.75 91 GLU A N 1
ATOM 689 C CA . GLU A 1 91 ? -21.467 6.639 39.527 1.00 53.75 91 GLU A CA 1
ATOM 690 C C . GLU A 1 91 ? -21.196 6.014 40.907 1.00 53.75 91 GLU A C 1
ATOM 692 O O . GLU A 1 91 ? -21.493 4.841 41.135 1.00 53.75 91 GLU A O 1
ATOM 697 N N . ALA A 1 92 ? -20.792 6.902 41.830 1.00 59.53 92 ALA A N 1
ATOM 698 C CA . ALA A 1 92 ? -20.915 6.865 43.299 1.00 59.53 92 ALA A CA 1
ATOM 699 C C . ALA A 1 92 ? -19.772 6.221 44.120 1.00 59.53 92 ALA A C 1
ATOM 701 O O . ALA A 1 92 ? -19.124 5.297 43.634 1.00 59.53 92 ALA A O 1
ATOM 702 N N . PRO A 1 93 ? -19.537 6.644 45.392 1.00 50.84 93 PRO A N 1
ATOM 703 C CA . PRO A 1 93 ? -20.272 7.614 46.227 1.00 50.84 93 PRO A CA 1
ATOM 704 C C . PRO A 1 93 ? -19.437 8.805 46.760 1.00 50.84 93 PRO A C 1
ATOM 706 O O . PRO A 1 93 ? -18.211 8.770 46.824 1.00 50.84 93 PRO A O 1
ATOM 709 N N . VAL A 1 94 ? -20.133 9.863 47.195 1.00 55.50 94 VAL A N 1
ATOM 710 C CA . VAL A 1 94 ? -19.561 10.962 47.987 1.00 55.50 94 VAL A CA 1
ATOM 711 C C . VAL A 1 94 ? -19.200 10.447 49.385 1.00 55.50 94 VAL A C 1
ATOM 713 O O . VAL A 1 94 ? -20.072 9.938 50.079 1.00 55.50 94 VAL A O 1
ATOM 716 N N . GLU A 1 95 ? -17.954 10.614 49.823 1.00 56.84 95 GLU A N 1
ATOM 717 C CA . GLU A 1 95 ? -17.605 10.672 51.247 1.00 56.84 95 GLU A CA 1
ATOM 718 C C . GLU A 1 95 ? -16.589 11.797 51.454 1.00 56.84 95 GLU A C 1
ATOM 720 O O . GLU A 1 95 ? -15.473 11.777 50.936 1.00 56.84 95 GLU A O 1
ATOM 725 N N . AL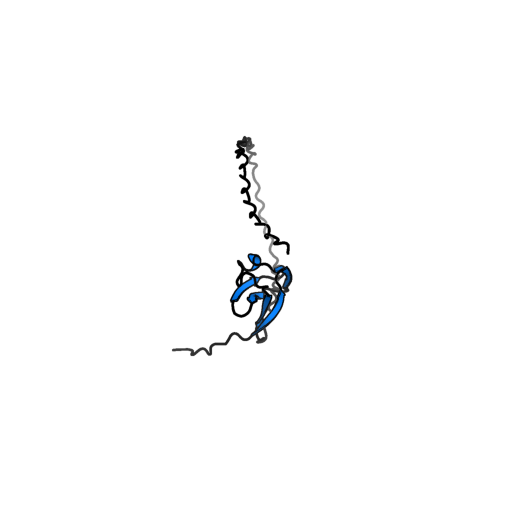A A 1 96 ? -17.020 12.824 52.184 1.00 57.00 96 ALA A N 1
ATOM 726 C CA . ALA A 1 96 ? -16.160 13.888 52.672 1.00 57.00 96 ALA A CA 1
ATOM 727 C C . ALA A 1 96 ? -15.261 13.352 53.796 1.00 57.00 96 ALA A C 1
ATOM 729 O O . ALA A 1 96 ? -15.736 12.634 54.674 1.00 57.00 96 ALA A O 1
ATOM 730 N N . PRO A 1 97 ? -13.994 13.777 53.839 1.00 51.84 97 PRO A N 1
ATOM 731 C CA . PRO A 1 97 ? -13.546 14.413 55.075 1.00 51.84 97 PRO A CA 1
ATOM 732 C C . PRO A 1 97 ? -12.912 15.784 54.812 1.00 51.84 97 PRO A C 1
ATOM 734 O O . PRO A 1 97 ? -11.940 15.936 54.075 1.00 51.84 97 PRO A O 1
ATOM 737 N N . VAL A 1 98 ? -13.495 16.800 55.448 1.00 58.00 98 VAL A N 1
ATOM 738 C CA . VAL A 1 98 ? -12.887 18.114 55.654 1.00 58.00 98 VAL A CA 1
ATOM 739 C C . VAL A 1 98 ? -11.724 17.977 56.629 1.00 58.00 98 VAL A C 1
ATOM 741 O O . VAL A 1 98 ? -11.981 17.781 57.806 1.00 58.00 98 VAL A O 1
ATOM 744 N N . GLU A 1 99 ? -10.484 18.165 56.180 1.00 56.75 99 GLU A N 1
ATOM 745 C CA . GLU A 1 99 ? -9.396 18.650 57.042 1.00 56.75 99 GLU A CA 1
ATOM 746 C C . GLU A 1 99 ? -8.519 19.638 56.260 1.00 56.75 99 GLU A C 1
ATOM 748 O O . GLU A 1 99 ? -7.676 19.270 55.447 1.00 56.75 99 GLU A O 1
ATOM 753 N N . ALA A 1 100 ? -8.743 20.931 56.503 1.00 59.78 100 ALA A N 1
ATOM 754 C CA . ALA A 1 100 ? -7.705 21.944 56.332 1.00 59.78 100 ALA A CA 1
ATOM 755 C C . ALA A 1 100 ? -6.669 21.720 57.447 1.00 59.78 100 ALA A C 1
ATOM 757 O O . ALA A 1 100 ? -7.091 21.475 58.582 1.00 59.78 100 ALA A O 1
ATOM 758 N N . PRO A 1 101 ? -5.349 21.847 57.198 1.00 53.06 101 PRO A N 1
ATOM 759 C CA . PRO A 1 101 ? -4.777 23.188 57.338 1.00 53.06 101 PRO A CA 1
ATOM 760 C C . PRO A 1 101 ? -3.465 23.482 56.559 1.00 53.06 101 PRO A C 1
ATOM 762 O O . PRO A 1 101 ? -2.694 22.602 56.199 1.00 53.06 101 PRO A O 1
ATOM 765 N N . VAL A 1 102 ? -3.183 24.788 56.479 1.00 51.53 102 VAL A N 1
ATOM 766 C CA . VAL A 1 102 ? -1.854 25.436 56.445 1.00 51.53 102 VAL A CA 1
ATOM 767 C C . VAL A 1 102 ? -1.146 25.610 55.091 1.00 51.53 102 VAL A C 1
ATOM 769 O O . VAL A 1 102 ? -0.570 24.714 54.486 1.00 51.53 102 VAL A O 1
ATOM 772 N N . VAL A 1 103 ? -1.144 26.891 54.717 1.00 54.47 103 VAL A N 1
ATOM 773 C CA . VAL A 1 103 ? -0.196 27.639 53.888 1.00 54.47 103 VAL A CA 1
ATOM 774 C C . VAL A 1 103 ? 1.247 27.150 54.050 1.00 54.47 103 VAL A C 1
ATOM 776 O O . VAL A 1 103 ? 1.784 27.166 55.155 1.00 54.47 103 VAL A O 1
ATOM 779 N N . VAL A 1 104 ? 1.913 26.856 52.935 1.00 51.75 104 VAL A N 1
ATOM 780 C CA . VAL A 1 104 ? 3.371 26.985 52.831 1.00 51.75 104 VAL A CA 1
ATOM 781 C C . VAL A 1 104 ? 3.704 27.872 51.641 1.00 51.75 104 VAL A C 1
ATOM 783 O O . VAL A 1 104 ? 3.142 27.736 50.555 1.00 51.75 104 VAL A O 1
ATOM 786 N N . GLU A 1 105 ? 4.549 28.852 51.927 1.00 53.72 105 GLU A N 1
ATOM 787 C CA . GLU A 1 105 ? 4.882 29.990 51.087 1.00 53.72 105 GLU A CA 1
ATOM 788 C C . GLU A 1 105 ? 5.629 29.591 49.812 1.00 53.72 105 GLU A C 1
ATOM 790 O O . GLU A 1 105 ? 6.390 28.625 49.781 1.00 53.72 105 GLU A O 1
ATOM 795 N N . ALA A 1 106 ? 5.415 30.372 48.757 1.00 57.19 106 ALA A N 1
ATOM 796 C CA . ALA A 1 106 ? 6.100 30.237 47.484 1.00 57.19 106 ALA A CA 1
ATOM 797 C C . ALA A 1 106 ? 7.622 30.421 47.642 1.00 57.19 106 ALA A C 1
ATOM 799 O O . ALA A 1 106 ? 8.053 31.494 48.070 1.00 57.19 106 ALA A O 1
ATOM 800 N N . PRO A 1 107 ? 8.467 29.470 47.206 1.00 51.56 107 PRO A N 1
ATOM 801 C CA . PRO A 1 107 ? 9.810 29.822 46.787 1.00 51.56 107 PRO A CA 1
ATOM 802 C C . PRO A 1 107 ? 9.720 30.418 45.378 1.00 51.56 107 PRO A C 1
ATOM 804 O O . PRO A 1 107 ? 9.417 29.727 44.404 1.00 51.56 107 PRO A O 1
ATOM 807 N N . VAL A 1 108 ? 9.962 31.726 45.276 1.00 58.50 108 VAL A N 1
ATOM 808 C CA . VAL A 1 108 ? 10.272 32.395 44.008 1.00 58.50 108 VAL A CA 1
ATOM 809 C C . VAL A 1 108 ? 11.477 31.678 43.407 1.00 58.50 108 VAL A C 1
ATOM 811 O O . VAL A 1 108 ? 12.589 31.779 43.922 1.00 58.50 108 VAL A O 1
ATOM 814 N N . VAL A 1 109 ? 11.251 30.913 42.343 1.00 50.25 109 VAL A N 1
ATOM 815 C CA . VAL A 1 109 ? 12.338 30.357 41.542 1.00 50.25 109 VAL A CA 1
ATOM 816 C C . VAL A 1 109 ? 12.786 31.475 40.610 1.00 50.25 109 VAL A C 1
ATOM 818 O O . VAL A 1 109 ? 12.088 31.811 39.654 1.00 50.25 109 VAL A O 1
ATOM 821 N N . GLU A 1 110 ? 13.921 32.099 40.923 1.00 53.81 110 GLU A N 1
ATOM 822 C CA . GLU A 1 110 ? 14.625 32.939 39.959 1.00 53.81 110 GLU A CA 1
ATOM 823 C C . GLU A 1 110 ? 15.017 32.058 38.771 1.00 53.81 110 GLU A C 1
ATOM 825 O O . GLU A 1 110 ? 15.796 31.115 38.912 1.00 53.81 110 GLU A O 1
ATOM 830 N N . ALA A 1 111 ? 14.433 32.321 37.603 1.00 60.72 111 ALA A N 1
ATOM 831 C CA . ALA A 1 111 ? 14.851 31.671 36.373 1.00 60.72 111 ALA A CA 1
ATOM 832 C C . ALA A 1 111 ? 16.279 32.141 36.038 1.00 60.72 111 ALA A C 1
ATOM 834 O O . ALA A 1 111 ? 16.473 33.342 35.831 1.00 60.72 111 ALA A O 1
ATOM 835 N N . PRO A 1 112 ? 17.286 31.251 35.958 1.00 55.12 112 PRO A N 1
ATOM 836 C CA . PRO A 1 112 ? 18.568 31.633 35.395 1.00 55.12 112 PRO A CA 1
ATOM 837 C C . PRO A 1 112 ? 18.359 31.923 33.906 1.00 55.12 112 PRO A C 1
ATOM 839 O O . PRO A 1 112 ? 17.925 31.058 33.143 1.00 55.12 112 PRO A O 1
ATOM 842 N N . VAL A 1 113 ? 18.641 33.161 33.501 1.00 59.62 113 VAL A N 1
ATOM 843 C CA . VAL A 1 113 ? 18.735 33.555 32.094 1.00 59.62 113 VAL A CA 1
ATOM 844 C C . VAL A 1 113 ? 19.812 32.683 31.455 1.00 59.62 113 VAL A C 1
ATOM 846 O O . VAL A 1 113 ? 20.994 32.811 31.764 1.00 59.62 113 VAL A O 1
ATOM 849 N N . VAL A 1 114 ? 19.393 31.751 30.603 1.00 52.31 114 VAL A N 1
ATOM 850 C CA . VAL A 1 114 ? 20.311 30.963 29.785 1.00 52.31 114 VAL A CA 1
ATOM 851 C C . VAL A 1 114 ? 20.804 31.884 28.675 1.00 52.31 114 VAL A C 1
ATOM 853 O O . VAL A 1 114 ? 20.057 32.206 27.751 1.00 52.31 114 VAL A O 1
ATOM 856 N N . GLU A 1 115 ? 22.051 32.336 28.782 1.00 52.16 115 GLU A N 1
ATOM 857 C CA . GLU A 1 115 ? 22.759 32.948 27.661 1.00 52.16 115 GLU A CA 1
ATOM 858 C C . GLU A 1 115 ? 22.928 31.878 26.578 1.00 52.16 115 GLU A C 1
ATOM 860 O O . GLU A 1 115 ? 23.635 30.887 26.763 1.00 52.16 115 GLU A O 1
ATOM 865 N N . ALA A 1 116 ? 22.219 32.033 25.461 1.00 59.84 116 ALA A N 1
ATOM 866 C CA . ALA A 1 116 ? 22.403 31.179 24.299 1.00 59.84 116 ALA A CA 1
ATOM 867 C C . ALA A 1 116 ? 23.795 31.454 23.696 1.00 59.84 116 ALA A C 1
ATOM 869 O O . ALA A 1 116 ? 24.056 32.595 23.305 1.00 59.84 116 ALA A O 1
ATOM 870 N N . PRO A 1 117 ? 24.693 30.458 23.575 1.00 57.44 117 PRO A N 1
ATOM 871 C CA . PRO A 1 117 ? 25.912 30.637 22.802 1.00 57.44 117 PRO A CA 1
ATOM 872 C C . PRO A 1 117 ? 25.541 30.710 21.317 1.00 57.44 117 PRO A C 1
ATOM 874 O O . PRO A 1 117 ? 25.117 29.725 20.712 1.00 57.44 117 PRO A O 1
ATOM 877 N N . VAL A 1 118 ? 25.678 31.898 20.727 1.00 59.28 118 VAL A N 1
ATOM 878 C CA . VAL A 1 118 ? 25.631 32.066 19.275 1.00 59.28 118 VAL A CA 1
ATOM 879 C C . VAL A 1 118 ? 26.996 31.683 18.705 1.00 59.28 118 VAL A C 1
ATOM 881 O O . VAL A 1 118 ? 27.909 32.494 18.637 1.00 59.28 118 VAL A O 1
ATOM 884 N N . GLU A 1 119 ? 27.152 30.430 18.295 1.00 55.28 119 GLU A N 1
ATOM 885 C CA . GLU A 1 119 ? 28.223 30.048 17.371 1.00 55.28 119 GLU A CA 1
ATOM 886 C C . GLU A 1 119 ? 27.601 29.346 16.169 1.00 55.28 119 GLU A C 1
ATOM 888 O O . GLU A 1 119 ? 27.421 28.132 16.132 1.00 55.28 119 GLU A O 1
ATOM 893 N N . ALA A 1 120 ? 27.225 30.154 15.178 1.00 59.41 120 ALA A N 1
ATOM 894 C CA . ALA A 1 120 ? 26.979 29.668 13.832 1.00 59.41 120 ALA A CA 1
ATOM 895 C C . ALA A 1 120 ? 28.343 29.480 13.141 1.00 59.41 120 ALA A C 1
ATOM 897 O O . ALA A 1 120 ? 29.045 30.476 12.937 1.00 59.41 120 ALA A O 1
ATOM 898 N N . PRO A 1 121 ? 28.747 28.255 12.756 1.00 58.56 121 PRO A N 1
ATOM 899 C CA . PRO A 1 121 ? 29.880 28.086 11.862 1.00 58.56 121 PRO A CA 1
ATOM 900 C C . PRO A 1 121 ? 29.480 28.588 10.470 1.00 58.56 121 PRO A C 1
ATOM 902 O O . PRO A 1 121 ? 28.614 28.025 9.802 1.00 58.56 121 PRO A O 1
ATOM 905 N N . VAL A 1 122 ? 30.104 29.681 10.034 1.00 58.69 122 VAL A N 1
ATOM 906 C CA . VAL A 1 122 ? 30.058 30.136 8.641 1.00 58.69 122 VAL A CA 1
ATOM 907 C C . VAL A 1 122 ? 30.940 29.215 7.798 1.00 58.69 122 VAL A C 1
ATOM 909 O O . VAL A 1 122 ? 32.118 29.487 7.578 1.00 58.69 122 VAL A O 1
ATOM 912 N N . GLU A 1 123 ? 30.391 28.088 7.348 1.00 58.34 123 GLU A N 1
ATOM 913 C CA . GLU A 1 123 ? 31.078 27.255 6.360 1.00 58.34 123 GLU A CA 1
ATOM 914 C C . GLU A 1 123 ? 31.113 27.980 5.006 1.00 58.34 123 GLU A C 1
ATOM 916 O O . GLU A 1 123 ? 30.097 28.412 4.460 1.00 58.34 123 GLU A O 1
ATOM 921 N N . ALA A 1 124 ? 32.335 28.184 4.515 1.00 60.03 124 ALA A N 1
ATOM 922 C CA . ALA A 1 124 ? 32.672 28.920 3.305 1.00 60.03 124 ALA A CA 1
ATOM 923 C C . ALA A 1 124 ? 32.022 28.323 2.035 1.00 60.03 124 ALA A C 1
ATOM 925 O O . ALA A 1 124 ? 31.783 27.116 1.971 1.00 60.03 124 ALA A O 1
ATOM 926 N N . PRO A 1 125 ? 31.777 29.130 0.982 1.00 58.75 125 PRO A N 1
ATOM 927 C CA . PRO A 1 125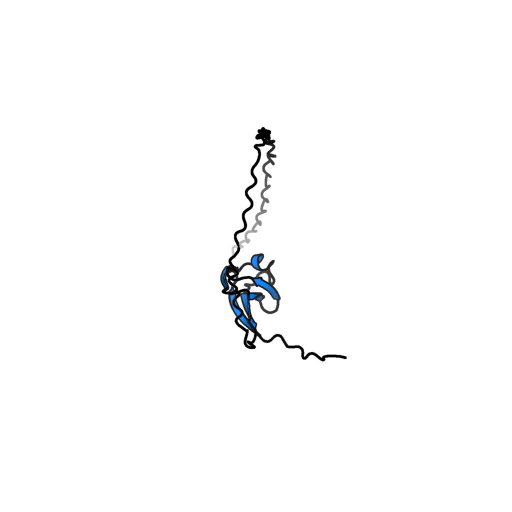 ? 31.219 28.621 -0.265 1.00 58.75 125 PRO A CA 1
ATOM 928 C C . PRO A 1 125 ? 32.213 27.686 -0.967 1.00 58.75 125 PRO A C 1
ATOM 930 O O . PRO A 1 125 ? 33.318 28.089 -1.334 1.00 58.75 125 PRO A O 1
ATOM 933 N N . VAL A 1 126 ? 31.794 26.438 -1.191 1.00 54.88 126 VAL A N 1
ATOM 934 C CA . VAL A 1 126 ? 32.468 25.489 -2.085 1.00 54.88 126 VAL A CA 1
ATOM 935 C C . VAL A 1 126 ? 32.477 26.085 -3.493 1.00 54.88 126 VAL A C 1
ATOM 937 O O . VAL A 1 126 ? 31.439 26.196 -4.146 1.00 54.88 126 VAL A O 1
ATOM 940 N N . VAL A 1 127 ? 33.659 26.489 -3.958 1.00 55.09 127 VAL A N 1
ATOM 941 C CA . VAL A 1 127 ? 33.892 26.863 -5.353 1.00 55.09 127 VAL A CA 1
ATOM 942 C C . VAL A 1 127 ? 33.815 25.580 -6.175 1.00 55.09 127 VAL A C 1
ATOM 944 O O . VAL A 1 127 ? 34.708 24.739 -6.122 1.00 55.09 127 VAL A O 1
ATOM 947 N N . VAL A 1 128 ? 32.713 25.403 -6.898 1.00 51.81 128 VAL A N 1
ATOM 948 C CA . VAL A 1 128 ? 32.589 24.351 -7.906 1.00 51.81 128 VAL A CA 1
ATOM 949 C C . VAL A 1 128 ? 33.431 24.745 -9.119 1.00 51.81 128 VAL A C 1
ATOM 951 O O . VAL A 1 128 ? 33.099 25.683 -9.841 1.00 51.81 128 VAL A O 1
ATOM 954 N N . GLU A 1 129 ? 34.540 24.043 -9.340 1.00 55.41 129 GLU A N 1
ATOM 955 C CA . GLU A 1 129 ? 35.222 24.072 -10.633 1.00 55.41 129 GLU A CA 1
ATOM 956 C C . GLU A 1 129 ? 34.275 23.449 -11.665 1.00 55.41 129 GLU A C 1
ATOM 958 O O . GLU A 1 129 ? 33.945 22.263 -11.600 1.00 55.41 129 GLU A O 1
ATOM 963 N N . ALA A 1 130 ? 33.764 24.267 -12.586 1.00 59.66 130 ALA A N 1
ATOM 964 C CA . ALA A 1 130 ? 32.974 23.773 -13.704 1.00 59.66 130 ALA A CA 1
ATOM 965 C C . ALA A 1 130 ? 33.849 22.828 -14.554 1.00 59.66 130 ALA A C 1
ATOM 967 O O . ALA A 1 130 ? 34.973 23.205 -14.897 1.00 59.66 130 ALA A O 1
ATOM 968 N N . PRO A 1 131 ? 33.372 21.624 -14.922 1.00 58.53 131 PRO A N 1
ATOM 969 C CA . PRO A 1 131 ? 34.122 20.751 -15.812 1.00 58.53 131 PRO A CA 1
ATOM 970 C C . PRO A 1 131 ? 34.276 21.442 -17.170 1.00 58.53 131 PRO A C 1
ATOM 972 O O . PRO A 1 131 ? 33.288 21.765 -17.834 1.00 58.53 131 PRO A O 1
ATOM 975 N N . VAL A 1 132 ? 35.522 21.689 -17.575 1.00 60.66 132 VAL A N 1
ATOM 976 C CA . VAL A 1 132 ? 35.849 22.206 -18.905 1.00 60.66 132 VAL A CA 1
ATOM 977 C C . VAL A 1 132 ? 35.480 21.114 -19.906 1.00 60.66 132 VAL A C 1
ATOM 979 O O . VAL A 1 132 ? 36.132 20.076 -19.983 1.00 60.66 132 VAL A O 1
ATOM 982 N N . VAL A 1 133 ? 34.371 21.302 -20.614 1.00 56.34 133 VAL A N 1
ATOM 983 C CA . VAL A 1 133 ? 33.913 20.365 -21.641 1.00 56.34 133 VAL A CA 1
ATOM 984 C C . VAL A 1 133 ? 34.836 20.529 -22.848 1.00 56.34 133 VAL A C 1
ATOM 986 O O . VAL A 1 133 ? 34.802 21.567 -23.510 1.00 56.34 133 VAL A O 1
ATOM 989 N N . GLU A 1 134 ? 35.681 19.537 -23.133 1.00 56.84 134 GLU A N 1
ATOM 990 C CA . GLU A 1 134 ? 36.410 19.489 -24.402 1.00 56.84 134 GLU A CA 1
ATOM 991 C C . GLU A 1 134 ? 35.397 19.282 -25.536 1.00 56.84 134 GLU A C 1
ATOM 993 O O . GLU A 1 134 ? 34.739 18.244 -25.631 1.00 56.84 134 GLU A O 1
ATOM 998 N N . ALA A 1 135 ? 35.217 20.300 -26.377 1.00 61.84 135 ALA A N 1
ATOM 999 C CA . ALA A 1 135 ? 34.392 20.187 -27.572 1.00 61.84 135 ALA A CA 1
ATOM 1000 C C . ALA A 1 135 ? 35.076 19.242 -28.583 1.00 61.84 135 ALA A C 1
ATOM 1002 O O . ALA A 1 135 ? 36.275 19.392 -28.828 1.00 61.84 135 ALA A O 1
ATOM 1003 N N . PRO A 1 136 ? 34.353 18.293 -29.208 1.00 62.16 136 PRO A N 1
ATOM 1004 C CA . PRO A 1 136 ? 34.930 17.450 -30.247 1.00 62.16 136 PRO A CA 1
ATOM 1005 C C . PRO A 1 136 ? 35.300 18.302 -31.469 1.00 62.16 136 PRO A C 1
ATOM 1007 O O . PRO A 1 136 ? 34.455 18.999 -32.034 1.00 62.16 136 PRO A O 1
ATOM 1010 N N . VAL A 1 137 ? 36.566 18.237 -31.891 1.00 63.16 137 VAL A N 1
ATOM 1011 C CA . VAL A 1 137 ? 37.024 18.809 -33.163 1.00 63.16 137 VAL A CA 1
ATOM 1012 C C . VAL A 1 137 ? 36.379 18.007 -34.292 1.00 63.16 137 VAL A C 1
ATOM 1014 O O . VAL A 1 137 ? 36.705 16.843 -34.506 1.00 63.16 137 VAL A O 1
ATOM 1017 N N . VAL A 1 138 ? 35.427 18.618 -34.994 1.00 58.38 138 VAL A N 1
ATOM 1018 C CA . VAL A 1 138 ? 34.828 18.040 -36.199 1.00 58.38 138 VAL A CA 1
ATOM 1019 C C . VAL A 1 138 ? 35.797 18.276 -37.357 1.00 58.38 138 VAL A C 1
ATOM 1021 O O . VAL A 1 138 ? 35.999 19.418 -37.768 1.00 58.38 138 VAL A O 1
ATOM 1024 N N . GLU A 1 139 ? 36.409 17.212 -37.879 1.00 59.56 139 GLU A N 1
ATOM 1025 C CA . GLU A 1 139 ? 37.164 17.286 -39.132 1.00 59.56 139 GLU A CA 1
ATOM 1026 C C . GLU A 1 139 ? 36.201 17.553 -40.299 1.00 59.56 139 GLU A C 1
ATOM 1028 O O . GLU A 1 139 ? 35.219 16.835 -40.501 1.00 59.56 139 GLU A O 1
ATOM 1033 N N . ALA A 1 140 ? 36.456 18.620 -41.058 1.00 66.25 140 ALA A N 1
ATOM 1034 C CA . ALA A 1 140 ? 35.689 18.946 -42.254 1.00 66.25 140 ALA A CA 1
ATOM 1035 C C . ALA A 1 140 ? 36.016 17.953 -43.392 1.00 66.25 140 ALA A C 1
ATOM 1037 O O . ALA A 1 140 ? 37.188 17.625 -43.587 1.00 66.25 140 ALA A O 1
ATOM 1038 N N . PRO A 1 141 ? 35.028 17.490 -44.181 1.00 63.59 141 PRO A N 1
ATOM 1039 C CA . PRO A 1 141 ? 35.292 16.618 -45.321 1.00 63.59 141 PRO A CA 1
ATOM 1040 C C . PRO A 1 141 ? 36.020 17.375 -46.445 1.00 63.59 141 PRO A C 1
ATOM 1042 O O . PRO A 1 141 ? 35.600 18.458 -46.856 1.00 63.59 141 PRO A O 1
ATOM 1045 N N . VAL A 1 142 ? 37.102 16.782 -46.964 1.00 64.19 142 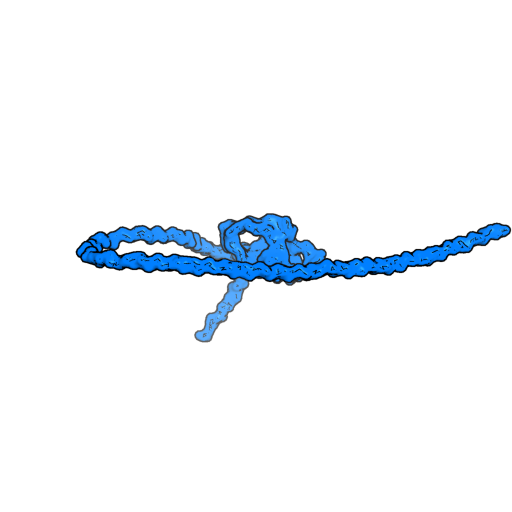VAL A N 1
ATOM 1046 C CA . VAL A 1 142 ? 37.787 17.225 -48.189 1.00 64.19 142 VAL A CA 1
ATOM 1047 C C . VAL A 1 142 ? 36.825 17.122 -49.371 1.00 64.19 142 VAL A C 1
ATOM 1049 O O . VAL A 1 142 ? 36.271 16.059 -49.643 1.00 64.19 142 VAL A O 1
ATOM 1052 N N . VAL A 1 143 ? 36.648 18.233 -50.082 1.00 57.12 143 VAL A N 1
ATOM 1053 C CA . VAL A 1 143 ? 35.928 18.283 -51.356 1.00 57.12 143 VAL A CA 1
ATOM 1054 C C . VAL A 1 143 ? 36.965 18.172 -52.475 1.00 57.12 143 VAL A C 1
ATOM 1056 O O . VAL A 1 143 ? 37.753 19.096 -52.668 1.00 57.12 143 VAL A O 1
ATOM 1059 N N . GLU A 1 144 ? 36.986 17.054 -53.204 1.00 58.06 144 GLU A N 1
ATOM 1060 C CA . GLU A 1 144 ? 37.633 16.988 -54.522 1.00 58.06 144 GLU A CA 1
ATOM 1061 C C . GLU A 1 144 ? 36.709 17.630 -55.570 1.00 58.06 144 GLU A C 1
ATOM 1063 O O . GLU A 1 144 ? 35.508 17.356 -55.614 1.00 58.06 144 GLU A O 1
ATOM 1068 N N . ALA A 1 145 ? 37.276 18.505 -56.398 1.00 60.66 145 ALA A N 1
ATOM 1069 C CA . ALA A 1 145 ? 36.637 19.109 -57.567 1.00 60.66 145 ALA A CA 1
ATOM 1070 C C . ALA A 1 145 ? 37.208 18.451 -58.851 1.00 60.66 145 ALA A C 1
ATOM 1072 O O . ALA A 1 145 ? 38.302 17.893 -58.777 1.00 60.66 145 ALA A O 1
ATOM 1073 N N . PRO A 1 146 ? 36.468 18.467 -59.980 1.00 65.06 146 PRO A N 1
ATOM 1074 C CA . PRO A 1 146 ? 36.531 17.458 -61.050 1.00 65.06 146 PRO A CA 1
ATOM 1075 C C . PRO A 1 146 ? 37.795 17.458 -61.916 1.00 65.06 146 PRO A C 1
ATOM 1077 O O . PRO A 1 146 ? 38.419 18.532 -62.078 1.00 65.06 146 PRO A O 1
#

Secondary structure (DSSP, 8-state):
-----------EEEEEEEETT-EEEESS-EEEEEEETTEEEEEEE-SEEEE--HHHHTS-SSTTS--EEEEEEE------------------------------------------------PPP-------------PPPP----

Organism: NCBI:txid1070528

pLDDT: mean 73.99, std 20.16, range [46.47, 98.5]

Sequence (146 aa):
MDESGVPVSSGGTWVYCGSEFSDLVLDAETKLRYGNDSNWLYKTLDAGSFRITNELFGGDPVPGIKKIVQKWIPDAIEAPVEAPVEVAVVEAPVEAPVEAPVVVEAPVVEAPVVEAPVEAPVEAPVVVEAPVVEAPVVEAPVVEAP